Protein AF-E8KDT8-F1 (afdb_monomer_lite)

Foldseek 3Di:
DDDDPPDDDDDDDDDDDQACPPFDAQEAEEEEEQVSCPVVVVRLVCCVVPPVRHQAEYEYEYQAPVSDDCVVVVVVSCVVRVSYHYHYAHQPDDDPPHDNHQDALVVCCVSPVQCVNYAYEYEDAPVNVVRVVVSVVVRDDDDHDYDYDYDD

Sequence (152 aa):
MTLKVGDQVWFSNPMGEFSCQQVLADNYLLVGAGSGVTPIMSMARWLLANRPEVNLTVIHSVHSPEDVIFKSEWQELQAKYPKLNLVINASVVATEGFASDRISAEIIKNVVPNVSDYTVMTCGPEAYMTTLKKYRNRFRRKRRSILYRSFL

Organism: NCBI:txid887324

pLDDT: mean 82.5, std 15.83, range [36.47, 97.62]

Structure (mmCIF, N/CA/C/O backbone):
data_AF-E8KDT8-F1
#
_entry.id   AF-E8KDT8-F1
#
loop_
_atom_site.group_PDB
_atom_site.id
_atom_site.type_symbol
_atom_site.label_atom_id
_atom_site.label_alt_id
_atom_site.label_comp_id
_atom_site.label_asym_id
_atom_site.label_entity_id
_atom_site.label_seq_id
_atom_site.pdbx_PDB_ins_code
_atom_site.Cartn_x
_atom_site.Cartn_y
_atom_site.Cartn_z
_atom_site.occupancy
_atom_site.B_iso_or_equiv
_atom_site.auth_seq_id
_atom_site.auth_comp_id
_atom_site.auth_asym_id
_atom_site.auth_atom_id
_atom_site.pdbx_PDB_model_num
ATOM 1 N N . MET A 1 1 ? 3.406 -14.991 -27.828 1.00 61.91 1 MET A N 1
ATOM 2 C CA . MET A 1 1 ? 2.649 -14.000 -28.620 1.00 61.91 1 MET A CA 1
ATOM 3 C C . MET A 1 1 ? 2.658 -12.701 -27.830 1.00 61.91 1 MET A C 1
ATOM 5 O O . MET A 1 1 ? 2.293 -12.736 -26.664 1.00 61.91 1 MET A O 1
ATOM 9 N N . THR A 1 2 ? 3.192 -11.617 -28.388 1.00 86.38 2 THR A N 1
ATOM 10 C CA . THR A 1 2 ? 3.269 -10.304 -27.727 1.00 86.38 2 THR A CA 1
ATOM 11 C C . THR A 1 2 ? 2.156 -9.403 -28.255 1.00 86.38 2 THR A C 1
ATOM 13 O O . THR A 1 2 ? 1.926 -9.374 -29.461 1.00 86.38 2 THR A O 1
ATOM 16 N N . LEU A 1 3 ? 1.462 -8.703 -27.354 1.00 90.25 3 LEU A N 1
ATOM 17 C CA . LEU A 1 3 ? 0.411 -7.739 -27.698 1.00 90.25 3 LEU A CA 1
ATOM 18 C C . LEU A 1 3 ? 1.013 -6.471 -28.313 1.00 90.25 3 LEU A C 1
ATOM 20 O O . LEU A 1 3 ? 2.092 -6.032 -27.906 1.00 90.25 3 LEU A O 1
ATOM 24 N N . LYS A 1 4 ? 0.300 -5.871 -29.267 1.00 93.62 4 LYS A N 1
ATOM 25 C CA . LYS A 1 4 ? 0.660 -4.619 -29.939 1.00 93.62 4 LYS A CA 1
ATOM 26 C C . LYS A 1 4 ? -0.458 -3.587 -29.825 1.00 93.62 4 LYS A C 1
ATOM 28 O O . LYS A 1 4 ? -1.624 -3.909 -29.611 1.00 93.62 4 LYS A O 1
ATOM 33 N N . VAL A 1 5 ? -0.092 -2.316 -29.983 1.00 93.75 5 VAL A N 1
ATOM 34 C CA . VAL A 1 5 ? -1.066 -1.221 -30.077 1.00 93.75 5 VAL A CA 1
ATOM 35 C C . VAL A 1 5 ? -1.991 -1.481 -31.268 1.00 93.75 5 VAL A C 1
ATOM 37 O O . VAL A 1 5 ? -1.511 -1.703 -32.377 1.00 93.75 5 VAL A O 1
ATOM 40 N N . GLY A 1 6 ? -3.302 -1.448 -31.028 1.00 94.44 6 GLY A N 1
ATOM 41 C CA . GLY A 1 6 ? -4.332 -1.763 -32.024 1.00 94.44 6 GLY A CA 1
ATOM 42 C C . GLY A 1 6 ? -4.916 -3.173 -31.904 1.00 94.44 6 GLY A C 1
ATOM 43 O O . GLY A 1 6 ? -5.975 -3.425 -32.475 1.00 94.44 6 GLY A O 1
ATOM 44 N N . ASP A 1 7 ? -4.292 -4.063 -31.125 1.00 95.38 7 ASP A N 1
ATOM 45 C CA . ASP A 1 7 ? -4.859 -5.381 -30.849 1.00 95.38 7 ASP A CA 1
ATOM 46 C C . ASP A 1 7 ? -6.128 -5.252 -29.996 1.00 95.38 7 ASP A C 1
ATOM 48 O O . ASP A 1 7 ? -6.183 -4.500 -29.018 1.00 95.38 7 ASP A O 1
ATOM 52 N N . GLN A 1 8 ? -7.152 -6.028 -30.348 1.00 93.94 8 GLN A N 1
ATOM 53 C CA . GLN A 1 8 ? -8.355 -6.165 -29.537 1.00 93.94 8 GLN A CA 1
ATOM 54 C C . GLN A 1 8 ? -8.191 -7.331 -28.566 1.00 93.94 8 GLN A C 1
ATOM 56 O O . GLN A 1 8 ? -7.819 -8.439 -28.953 1.00 93.94 8 GLN A O 1
ATOM 61 N N . VAL A 1 9 ? -8.505 -7.083 -27.299 1.00 91.38 9 VAL A N 1
ATOM 62 C CA . VAL A 1 9 ? -8.484 -8.087 -26.236 1.00 91.38 9 VAL A CA 1
ATOM 63 C C . VAL A 1 9 ? -9.846 -8.140 -25.561 1.00 91.38 9 VAL A C 1
ATOM 65 O O . VAL A 1 9 ? -10.472 -7.113 -25.302 1.00 91.38 9 VAL A O 1
ATOM 68 N N . TRP A 1 10 ? -10.309 -9.353 -25.280 1.00 90.44 10 TRP A N 1
ATOM 69 C CA . TRP A 1 10 ? -11.558 -9.582 -24.568 1.00 90.44 10 TRP A CA 1
ATOM 70 C C . TRP A 1 10 ? -11.277 -9.679 -23.074 1.00 90.44 10 TRP A C 1
ATOM 72 O O . TRP A 1 10 ? -10.456 -10.489 -22.644 1.00 90.44 10 TRP A O 1
ATOM 82 N N . PHE A 1 11 ? -11.973 -8.868 -22.284 1.00 87.38 11 PHE A N 1
ATOM 83 C CA . PHE A 1 11 ? -11.930 -8.939 -20.828 1.00 87.38 11 PHE A CA 1
ATOM 84 C C . PHE A 1 11 ? -13.204 -9.594 -20.304 1.00 87.38 11 PHE A C 1
ATOM 86 O O . PHE A 1 11 ? -14.299 -9.347 -20.810 1.00 87.38 11 PHE A O 1
ATOM 93 N N . SER A 1 12 ? -13.067 -10.416 -19.267 1.00 85.25 12 SER A N 1
ATOM 94 C CA . SER A 1 12 ? -14.215 -10.843 -18.475 1.00 85.25 12 SER A CA 1
ATOM 95 C C . SER A 1 12 ? -14.748 -9.677 -17.641 1.00 85.25 12 SER A C 1
ATOM 97 O O . SER A 1 12 ? -14.070 -8.666 -17.440 1.00 85.25 12 SER A O 1
ATOM 99 N N . ASN A 1 13 ? -15.934 -9.857 -17.061 1.00 83.50 13 ASN A N 1
ATOM 100 C CA . ASN A 1 13 ? -16.404 -8.980 -15.992 1.00 83.50 13 ASN A CA 1
ATOM 101 C C . ASN A 1 13 ? -15.378 -8.918 -14.841 1.00 83.50 13 ASN A C 1
ATOM 103 O O . ASN A 1 13 ? -14.619 -9.877 -14.646 1.00 83.50 13 ASN A O 1
ATOM 107 N N . PRO A 1 14 ? -15.342 -7.814 -14.071 1.00 76.19 14 PRO A N 1
ATOM 108 C CA . PRO A 1 14 ? -14.510 -7.734 -12.879 1.00 76.19 14 PRO A CA 1
ATOM 109 C C . PRO A 1 14 ? -14.874 -8.869 -11.918 1.00 76.19 14 PRO A C 1
ATOM 111 O O . PRO A 1 14 ? -16.039 -9.074 -11.586 1.00 76.19 14 PRO A O 1
ATOM 114 N N . MET A 1 15 ? -13.861 -9.615 -11.483 1.00 72.94 15 MET A N 1
ATOM 115 C CA . MET A 1 15 ? -14.008 -10.752 -10.579 1.00 72.94 15 MET A CA 1
ATOM 116 C C . MET A 1 15 ? -13.153 -10.565 -9.324 1.00 72.94 15 MET A C 1
ATOM 118 O O . MET A 1 15 ? -12.007 -10.110 -9.398 1.00 72.94 15 MET A O 1
ATOM 122 N N . GLY A 1 16 ? -13.696 -10.999 -8.185 1.00 69.62 16 GLY A N 1
ATOM 123 C CA . GLY A 1 16 ? -13.007 -11.074 -6.898 1.00 69.62 16 GLY A CA 1
ATOM 124 C C . GLY A 1 16 ? -13.548 -10.107 -5.842 1.00 69.62 16 GLY A C 1
ATOM 125 O O . GLY A 1 16 ? -14.062 -9.042 -6.151 1.00 69.62 16 GLY A O 1
ATOM 126 N N . GLU A 1 17 ? -13.364 -10.479 -4.577 1.00 76.62 17 GLU A N 1
ATOM 127 C CA . GLU A 1 17 ? -13.879 -9.746 -3.406 1.00 76.62 17 GLU A CA 1
ATOM 128 C C . GLU A 1 17 ? -12.870 -8.733 -2.827 1.00 76.62 17 GLU A C 1
ATOM 130 O O . GLU A 1 17 ? -13.123 -8.083 -1.817 1.00 76.62 17 GLU A O 1
ATOM 135 N N . PHE A 1 18 ? -11.678 -8.604 -3.425 1.00 84.69 18 PHE A N 1
ATOM 136 C CA . PHE A 1 18 ? -10.596 -7.757 -2.907 1.00 84.69 18 PHE A CA 1
ATOM 137 C C . PHE A 1 18 ? -10.862 -6.270 -3.190 1.00 84.69 18 PHE A C 1
ATOM 139 O O . PHE A 1 18 ? -10.282 -5.686 -4.104 1.00 84.69 18 PHE A O 1
ATOM 146 N N . SER A 1 19 ? -11.757 -5.669 -2.402 1.00 87.56 19 SER A N 1
ATOM 147 C CA . SER A 1 19 ? -12.158 -4.265 -2.507 1.00 87.56 19 SER A CA 1
ATOM 148 C C . SER A 1 19 ? -12.320 -3.616 -1.135 1.00 87.56 19 SER A C 1
ATOM 150 O O . SER A 1 19 ? -12.819 -4.224 -0.190 1.00 87.56 19 SER A O 1
ATOM 152 N N . CYS A 1 20 ? -11.903 -2.354 -1.026 1.00 89.44 20 CYS A N 1
ATOM 153 C CA . CYS A 1 20 ? -12.088 -1.548 0.180 1.00 89.44 20 CYS A CA 1
ATOM 154 C C . CYS A 1 20 ? -13.519 -0.999 0.317 1.00 89.44 20 CYS A C 1
ATOM 156 O O . CYS A 1 20 ? -13.917 -0.632 1.416 1.00 89.44 20 CYS A O 1
ATOM 158 N N . GLN A 1 21 ? -14.307 -0.980 -0.765 1.00 87.69 21 GLN A N 1
ATOM 159 C CA . GLN A 1 21 ? -15.640 -0.360 -0.786 1.00 87.69 21 GLN A CA 1
ATOM 160 C C . GLN A 1 21 ? -16.634 -1.036 0.163 1.00 87.69 21 GLN A C 1
ATOM 162 O O . GLN A 1 21 ? -17.502 -0.377 0.724 1.00 87.69 21 GLN A O 1
ATOM 167 N N . GLN A 1 22 ? -16.504 -2.352 0.342 1.00 83.62 22 GLN A N 1
ATOM 168 C CA . GLN A 1 22 ? -17.397 -3.143 1.192 1.00 83.62 22 GLN A CA 1
ATOM 169 C C . GLN A 1 22 ? -16.860 -3.316 2.620 1.00 83.62 22 GLN A C 1
ATOM 171 O O . GLN A 1 22 ? -17.504 -3.945 3.457 1.00 83.62 22 GLN A O 1
ATOM 176 N N . VAL A 1 23 ? -15.674 -2.778 2.917 1.00 84.81 23 VAL A N 1
ATOM 177 C CA . VAL A 1 23 ? -15.048 -2.898 4.232 1.00 84.81 23 VAL A CA 1
ATOM 178 C C . VAL A 1 23 ? -15.102 -1.552 4.920 1.00 84.81 23 VAL A C 1
ATOM 180 O O . VAL A 1 23 ? -14.402 -0.640 4.506 1.00 84.81 23 VAL A O 1
ATOM 183 N N . LEU A 1 24 ? -15.888 -1.433 5.989 1.00 86.62 24 LEU A N 1
ATOM 184 C CA . LEU A 1 24 ? -15.964 -0.217 6.800 1.00 86.62 24 LEU A CA 1
ATOM 185 C C . LEU A 1 24 ? -14.953 -0.283 7.949 1.00 86.62 24 LEU A C 1
ATOM 187 O O . LEU A 1 24 ? -15.038 -1.158 8.814 1.00 86.62 24 LEU A O 1
ATOM 191 N N . ALA A 1 25 ? -13.990 0.636 7.952 1.00 90.12 25 ALA A N 1
ATOM 192 C CA . ALA A 1 25 ? -13.009 0.787 9.018 1.00 90.12 25 ALA A CA 1
ATOM 193 C C . ALA A 1 25 ? -12.504 2.231 9.107 1.00 90.12 25 ALA A C 1
ATOM 195 O O . ALA A 1 25 ? -12.563 2.978 8.134 1.00 90.12 25 ALA A O 1
ATOM 196 N N . ASP A 1 26 ? -11.963 2.588 10.270 1.00 92.94 26 ASP A N 1
ATOM 197 C CA . ASP A 1 26 ? -11.377 3.914 10.499 1.00 92.94 26 ASP A CA 1
ATOM 198 C C . ASP A 1 26 ? -9.889 3.959 10.125 1.00 92.94 26 ASP A C 1
ATOM 200 O O . ASP A 1 26 ? -9.370 5.014 9.777 1.00 92.94 26 ASP A O 1
ATOM 204 N N . ASN A 1 27 ? -9.200 2.811 10.171 1.00 93.75 27 ASN A N 1
ATOM 205 C CA . ASN A 1 27 ? -7.780 2.693 9.848 1.00 93.75 27 ASN A CA 1
ATOM 206 C C . ASN A 1 27 ? -7.561 1.580 8.817 1.00 93.75 27 ASN A C 1
ATOM 208 O O . ASN A 1 27 ? -7.930 0.425 9.059 1.00 93.75 27 ASN A O 1
ATOM 212 N N . TYR A 1 28 ? -6.912 1.907 7.702 1.00 94.81 28 TYR A N 1
ATOM 213 C CA . TYR A 1 28 ? -6.535 0.954 6.659 1.00 94.81 28 TYR A CA 1
ATOM 214 C C . TYR A 1 28 ? -5.021 0.839 6.559 1.00 94.81 28 TYR A C 1
ATOM 216 O O . TYR A 1 28 ? -4.304 1.839 6.534 1.00 94.81 28 TYR A O 1
ATOM 224 N N . LEU A 1 29 ? -4.550 -0.400 6.463 1.00 94.62 29 LEU A N 1
ATOM 225 C CA . LEU A 1 29 ? -3.175 -0.730 6.123 1.00 94.62 29 LEU A CA 1
ATOM 226 C C . LEU A 1 29 ? -3.176 -1.485 4.794 1.00 94.62 29 LEU A C 1
ATOM 228 O O . LEU A 1 29 ? -3.525 -2.666 4.736 1.00 94.62 29 LEU A O 1
ATOM 232 N N . LEU A 1 30 ? -2.795 -0.796 3.723 1.00 95.00 30 LEU A N 1
ATOM 233 C CA . LEU A 1 30 ? -2.679 -1.369 2.388 1.00 95.00 30 LEU A CA 1
ATOM 234 C C . LEU A 1 30 ? -1.228 -1.771 2.122 1.00 95.00 30 LEU A C 1
ATOM 236 O O . LEU A 1 30 ? -0.325 -0.956 2.278 1.00 95.00 30 LEU A O 1
ATOM 240 N N . VAL A 1 31 ? -0.985 -3.022 1.733 1.00 93.56 31 VAL A N 1
ATOM 241 C CA . VAL A 1 31 ? 0.380 -3.567 1.655 1.00 93.56 31 VAL A CA 1
ATOM 242 C C . VAL A 1 31 ? 0.603 -4.280 0.324 1.00 93.56 31 VAL A C 1
ATOM 244 O O . VAL A 1 31 ? 0.019 -5.339 0.078 1.00 93.56 31 VAL A O 1
ATOM 247 N N . GLY A 1 32 ? 1.423 -3.698 -0.549 1.00 93.00 32 GLY A N 1
ATOM 248 C CA . GLY A 1 32 ? 1.604 -4.136 -1.935 1.00 93.00 32 GLY A CA 1
ATOM 249 C C . GLY A 1 32 ? 3.055 -4.429 -2.290 1.00 93.00 32 GLY A C 1
ATOM 250 O O . GLY A 1 32 ? 3.920 -3.593 -2.044 1.00 93.00 32 GLY A O 1
ATOM 251 N N . ALA A 1 33 ? 3.326 -5.562 -2.939 1.00 90.81 33 ALA A N 1
ATOM 252 C CA . ALA A 1 33 ? 4.659 -5.881 -3.459 1.00 90.81 33 ALA A CA 1
ATOM 253 C C . ALA A 1 33 ? 4.667 -6.071 -4.979 1.00 90.81 33 ALA A C 1
ATOM 255 O O . ALA A 1 33 ? 3.820 -6.790 -5.515 1.00 90.81 33 ALA A O 1
ATOM 256 N N . GLY A 1 34 ? 5.644 -5.461 -5.660 1.00 88.88 34 GLY A N 1
ATOM 257 C CA . GLY A 1 34 ? 5.748 -5.497 -7.123 1.00 88.88 34 GLY A CA 1
ATOM 258 C C . GLY A 1 34 ? 4.447 -5.040 -7.795 1.00 88.88 34 GLY A C 1
ATOM 259 O O . GLY A 1 34 ? 3.828 -4.070 -7.357 1.00 88.88 34 GLY A O 1
ATOM 260 N N . SER A 1 35 ? 3.971 -5.786 -8.798 1.00 89.81 35 SER A N 1
ATOM 261 C CA . SER A 1 35 ? 2.693 -5.522 -9.488 1.00 89.81 35 SER A CA 1
ATOM 262 C C . SER A 1 35 ? 1.452 -5.626 -8.588 1.00 89.81 35 SER A C 1
ATOM 264 O O . SER A 1 35 ? 0.393 -5.102 -8.932 1.00 89.81 35 SER A O 1
ATOM 266 N N . GLY A 1 36 ? 1.572 -6.217 -7.392 1.00 90.50 36 GLY A N 1
ATOM 267 C CA . GLY A 1 36 ? 0.526 -6.180 -6.367 1.00 90.50 36 GLY A CA 1
ATOM 268 C C . GLY A 1 36 ? 0.171 -4.782 -5.889 1.00 90.50 36 GLY A C 1
ATOM 269 O O . GLY A 1 36 ? -0.874 -4.610 -5.271 1.00 90.50 36 GLY A O 1
ATOM 270 N N . VAL A 1 37 ? 0.963 -3.767 -6.234 1.00 94.31 37 VAL A N 1
ATOM 271 C CA . VAL A 1 37 ? 0.604 -2.368 -6.015 1.00 94.31 37 VAL A CA 1
ATOM 272 C C . VAL A 1 37 ? -0.581 -1.899 -6.859 1.00 94.31 37 VAL A C 1
ATOM 274 O O . VAL A 1 37 ? -1.269 -0.980 -6.441 1.00 94.31 37 VAL A O 1
ATOM 277 N N . THR A 1 38 ? -0.897 -2.517 -7.999 1.00 94.19 38 THR A N 1
ATOM 278 C CA . THR A 1 38 ? -2.009 -2.067 -8.857 1.00 94.19 38 THR A CA 1
ATOM 279 C C . THR A 1 38 ? -3.361 -2.033 -8.130 1.00 94.19 38 THR A C 1
ATOM 281 O O . THR A 1 38 ? -3.994 -0.972 -8.111 1.00 94.19 38 THR A O 1
ATOM 284 N N . PRO A 1 39 ? -3.822 -3.114 -7.468 1.00 93.25 39 PRO A N 1
ATOM 285 C CA . PRO A 1 39 ? -5.042 -3.033 -6.670 1.00 93.25 39 PRO A CA 1
ATOM 286 C C . PRO A 1 39 ? -4.880 -2.147 -5.422 1.00 93.25 39 PRO A C 1
ATOM 288 O O . PRO A 1 39 ? -5.852 -1.525 -4.999 1.00 93.25 39 PRO A O 1
ATOM 291 N N . ILE A 1 40 ? -3.671 -2.028 -4.855 1.00 96.00 40 ILE A N 1
ATOM 292 C CA . ILE A 1 40 ? -3.402 -1.117 -3.727 1.00 96.00 40 ILE A CA 1
ATOM 293 C C . ILE A 1 40 ? -3.607 0.343 -4.132 1.00 96.00 40 ILE A C 1
ATOM 295 O O . ILE A 1 40 ? -4.315 1.068 -3.442 1.00 96.00 40 ILE A O 1
ATOM 299 N N . MET A 1 41 ? -3.052 0.756 -5.269 1.00 97.12 41 MET A N 1
ATOM 300 C CA . MET A 1 41 ? -3.208 2.098 -5.814 1.00 97.12 41 MET A CA 1
ATOM 301 C C . MET A 1 41 ? -4.681 2.392 -6.118 1.00 97.12 41 MET A C 1
ATOM 303 O O . MET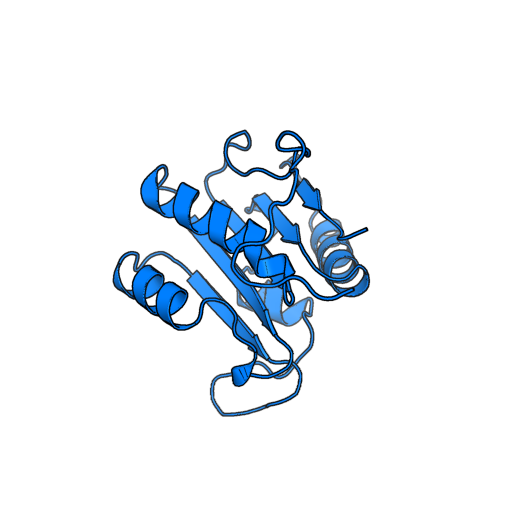 A 1 41 ? -5.193 3.445 -5.745 1.00 97.12 41 MET A O 1
ATOM 307 N N . SER A 1 42 ? -5.405 1.433 -6.710 1.00 95.62 42 SER A N 1
ATOM 308 C CA . SER A 1 42 ? -6.849 1.570 -6.944 1.00 95.62 42 SER A CA 1
ATOM 309 C C . SER A 1 42 ? -7.628 1.847 -5.652 1.00 95.62 42 SER A C 1
ATOM 311 O O . SER A 1 42 ? -8.476 2.738 -5.627 1.00 95.62 42 SER A O 1
ATOM 313 N N . MET A 1 43 ? -7.348 1.107 -4.575 1.00 95.94 43 MET A N 1
ATOM 314 C CA . MET A 1 43 ? -8.008 1.315 -3.281 1.00 95.94 43 MET A CA 1
ATOM 315 C C . MET A 1 43 ? -7.563 2.611 -2.602 1.00 95.94 43 MET A C 1
ATOM 317 O O . MET A 1 43 ? -8.403 3.303 -2.035 1.00 95.94 43 MET A O 1
ATOM 321 N N . ALA A 1 44 ? -6.280 2.972 -2.687 1.00 97.44 44 ALA A N 1
ATOM 322 C CA . ALA A 1 44 ? -5.757 4.212 -2.120 1.00 97.44 44 ALA A CA 1
ATOM 323 C C . ALA A 1 44 ? -6.438 5.437 -2.743 1.00 97.44 44 ALA A C 1
ATOM 325 O O . ALA A 1 44 ? -6.973 6.266 -2.012 1.00 97.44 44 ALA A O 1
ATOM 326 N N . ARG A 1 45 ? -6.518 5.506 -4.081 1.00 96.94 45 ARG A N 1
ATOM 327 C CA . ARG A 1 45 ? -7.262 6.560 -4.794 1.00 96.94 45 ARG A CA 1
ATOM 328 C C . ARG A 1 45 ? -8.702 6.654 -4.305 1.00 96.94 45 ARG A C 1
ATOM 330 O O . ARG A 1 45 ? -9.183 7.743 -4.002 1.00 96.94 45 ARG A O 1
ATOM 337 N N . TRP A 1 46 ? -9.387 5.512 -4.225 1.00 96.88 46 TRP A N 1
ATOM 338 C CA . TRP A 1 46 ? -10.793 5.483 -3.841 1.00 96.88 46 TRP A CA 1
ATOM 339 C C . TRP A 1 46 ? -11.000 5.945 -2.395 1.00 96.88 46 TRP A C 1
ATOM 341 O O . TRP A 1 46 ? -11.849 6.803 -2.163 1.00 96.88 46 TRP A O 1
ATOM 351 N N . LEU A 1 47 ? -10.208 5.441 -1.443 1.00 97.25 47 LEU A N 1
ATOM 352 C CA . LEU A 1 47 ? -10.291 5.832 -0.033 1.00 97.25 47 LEU A CA 1
ATOM 353 C C . LEU A 1 47 ? -9.968 7.317 0.160 1.00 97.25 47 LEU A C 1
ATOM 355 O O . LEU A 1 47 ? -10.729 8.016 0.816 1.00 97.25 47 LEU A O 1
ATOM 359 N N . LEU A 1 48 ? -8.902 7.826 -0.461 1.00 96.94 48 LEU A N 1
ATOM 360 C CA . LEU A 1 48 ? -8.516 9.237 -0.342 1.00 96.94 48 LEU A CA 1
ATOM 361 C C . LEU A 1 48 ? -9.562 10.188 -0.937 1.00 96.94 48 LEU A C 1
ATOM 363 O O . LEU A 1 48 ? -9.767 11.284 -0.419 1.00 96.94 48 LEU A O 1
ATOM 367 N N . ALA A 1 49 ? -10.231 9.783 -2.018 1.00 96.12 49 ALA A N 1
ATOM 368 C CA . ALA A 1 49 ? -11.256 10.600 -2.659 1.00 96.12 49 ALA A CA 1
ATOM 369 C C . ALA A 1 49 ? -12.623 10.529 -1.955 1.00 96.12 49 ALA A C 1
ATOM 371 O O . ALA A 1 49 ? -13.315 11.539 -1.888 1.00 96.12 49 ALA A O 1
ATOM 372 N N . ASN A 1 50 ? -13.021 9.356 -1.449 1.00 96.12 50 ASN A N 1
ATOM 373 C CA . ASN A 1 50 ? -14.395 9.106 -0.986 1.00 96.12 50 ASN A CA 1
ATOM 374 C C . ASN A 1 50 ? -14.525 8.966 0.535 1.00 96.12 50 ASN A C 1
ATOM 376 O O . ASN A 1 50 ? -15.637 9.002 1.058 1.00 96.12 50 ASN A O 1
ATOM 380 N N . ARG A 1 51 ? -13.414 8.752 1.243 1.00 95.31 51 ARG A N 1
ATOM 381 C CA . ARG A 1 51 ? -13.360 8.505 2.691 1.00 95.31 51 ARG A CA 1
ATOM 382 C C . ARG A 1 51 ? -12.204 9.292 3.339 1.00 95.31 51 ARG A C 1
ATOM 384 O O . ARG A 1 51 ? -11.374 8.689 4.016 1.00 95.31 51 ARG A O 1
ATOM 391 N N . PRO A 1 52 ? -12.082 10.617 3.122 1.00 91.38 52 PRO A N 1
ATOM 392 C CA . PRO A 1 52 ? -10.929 11.410 3.573 1.00 91.38 52 PRO A CA 1
ATOM 393 C C . PRO A 1 52 ? -10.744 11.461 5.104 1.00 91.38 52 PRO A C 1
ATOM 395 O O . PRO A 1 52 ? -9.708 11.918 5.591 1.00 91.38 52 PRO A O 1
ATOM 398 N N . GLU A 1 53 ? -11.742 11.030 5.874 1.00 93.56 53 GLU A N 1
ATOM 399 C CA . GLU A 1 53 ? -11.698 10.917 7.328 1.00 93.56 53 GLU A CA 1
ATOM 400 C C . GLU A 1 53 ? -10.898 9.708 7.834 1.00 93.56 53 GLU A C 1
ATOM 402 O O . GLU A 1 53 ? -10.471 9.718 8.989 1.00 93.56 53 GLU A O 1
ATOM 407 N N . VAL A 1 54 ? -10.688 8.681 7.003 1.00 94.56 54 VAL A N 1
ATOM 408 C CA . VAL A 1 54 ? -10.009 7.449 7.428 1.00 94.56 54 VAL A CA 1
ATOM 409 C C . VAL A 1 54 ? -8.498 7.644 7.480 1.00 94.56 54 VAL A C 1
ATOM 411 O O . VAL A 1 54 ? -7.903 8.352 6.666 1.00 94.56 54 VAL A O 1
ATOM 414 N N . ASN A 1 55 ? -7.845 6.953 8.408 1.00 95.44 55 ASN A N 1
ATOM 415 C CA . ASN A 1 55 ? -6.393 6.901 8.456 1.00 95.44 55 ASN A CA 1
ATOM 416 C C . ASN A 1 55 ? -5.904 5.859 7.452 1.00 95.44 55 ASN A C 1
ATOM 418 O O . ASN A 1 55 ? -6.153 4.660 7.609 1.00 95.44 55 ASN A O 1
ATOM 422 N N . LEU A 1 56 ? -5.200 6.312 6.417 1.00 96.94 56 LEU A N 1
ATOM 423 C CA . LEU A 1 56 ? -4.667 5.443 5.378 1.00 96.94 56 LEU A CA 1
ATOM 424 C C . LEU A 1 56 ? -3.148 5.329 5.495 1.00 96.94 56 LEU A C 1
ATOM 426 O O . LEU A 1 56 ? -2.418 6.302 5.315 1.00 96.94 56 LEU A O 1
ATOM 430 N N . THR A 1 57 ? -2.684 4.109 5.751 1.00 96.81 57 THR A N 1
ATOM 431 C CA . THR A 1 57 ? -1.272 3.737 5.673 1.00 96.81 57 THR A CA 1
ATOM 432 C C . THR A 1 57 ? -1.053 2.794 4.497 1.00 96.81 57 THR A C 1
ATOM 434 O O . THR A 1 57 ? -1.782 1.814 4.335 1.00 96.81 57 THR A O 1
ATOM 437 N N . VAL A 1 58 ? -0.037 3.075 3.687 1.00 96.56 58 VAL A N 1
ATOM 438 C CA . VAL A 1 58 ? 0.354 2.261 2.535 1.00 96.56 58 VAL A CA 1
ATOM 439 C C . VAL A 1 58 ? 1.806 1.832 2.695 1.00 96.56 58 VAL A C 1
ATOM 441 O O . VAL A 1 58 ? 2.678 2.666 2.908 1.00 96.56 58 VAL A O 1
ATOM 444 N N . ILE A 1 59 ? 2.070 0.535 2.548 1.00 94.00 59 ILE A N 1
ATOM 445 C CA . ILE A 1 59 ? 3.423 -0.010 2.423 1.00 94.00 59 ILE A CA 1
ATOM 446 C C . ILE A 1 59 ? 3.569 -0.587 1.015 1.00 94.00 59 ILE A C 1
ATOM 448 O O . ILE A 1 59 ? 2.871 -1.541 0.661 1.00 94.00 59 ILE A O 1
ATOM 452 N N . HIS A 1 60 ? 4.470 -0.022 0.215 1.00 93.94 60 HIS A N 1
ATOM 453 C CA . HIS A 1 60 ? 4.791 -0.518 -1.117 1.00 93.94 60 HIS A CA 1
ATOM 454 C C . HIS A 1 60 ? 6.224 -1.051 -1.169 1.00 93.94 60 HIS A C 1
ATOM 456 O O . HIS A 1 60 ? 7.189 -0.305 -1.033 1.00 93.94 60 HIS A O 1
ATOM 462 N N . SER A 1 61 ? 6.356 -2.356 -1.385 1.00 91.44 61 SER A N 1
ATOM 463 C CA . SER A 1 61 ? 7.645 -3.030 -1.479 1.00 91.44 61 SER A CA 1
ATOM 464 C C . SER A 1 61 ? 8.044 -3.286 -2.929 1.00 91.44 61 SER A C 1
ATOM 466 O O . SER A 1 61 ? 7.282 -3.871 -3.704 1.00 91.44 61 SER A O 1
ATOM 468 N N . VAL A 1 62 ? 9.268 -2.903 -3.271 1.00 90.06 62 VAL A N 1
ATOM 469 C CA . VAL A 1 62 ? 9.856 -3.027 -4.610 1.00 90.06 62 VAL A CA 1
ATOM 470 C C . VAL A 1 62 ? 11.231 -3.684 -4.543 1.00 90.06 62 VAL A C 1
ATOM 472 O O . VAL A 1 62 ? 11.802 -3.846 -3.461 1.00 90.06 62 VAL A O 1
ATOM 475 N N . HIS A 1 63 ? 11.756 -4.117 -5.691 1.00 85.06 63 HIS A N 1
ATOM 476 C CA . HIS A 1 63 ? 13.077 -4.729 -5.729 1.00 85.06 63 HIS A CA 1
ATOM 477 C C . HIS A 1 63 ? 14.177 -3.664 -5.602 1.00 85.06 63 HIS A C 1
ATOM 479 O O . HIS A 1 63 ? 14.942 -3.721 -4.633 1.00 85.06 63 HIS A O 1
ATOM 485 N N . SER A 1 64 ? 14.162 -2.643 -6.460 1.00 84.94 64 SER A N 1
ATOM 486 C CA . SER A 1 64 ? 14.976 -1.426 -6.357 1.00 84.94 64 SER A CA 1
ATOM 487 C C . SER A 1 64 ? 14.115 -0.144 -6.411 1.00 84.94 64 SER A C 1
ATOM 489 O O . SER A 1 64 ? 12.928 -0.202 -6.742 1.00 84.94 64 SER A O 1
ATOM 491 N N . PRO A 1 65 ? 14.668 1.041 -6.081 1.00 84.44 65 PRO A N 1
ATOM 492 C CA . PRO A 1 65 ? 13.941 2.309 -6.186 1.00 84.44 65 PRO A CA 1
ATOM 493 C C . PRO A 1 65 ? 13.509 2.692 -7.612 1.00 84.44 65 PRO A C 1
ATOM 495 O O . PRO A 1 65 ? 12.581 3.494 -7.761 1.00 84.44 65 PRO A O 1
ATOM 498 N N . GLU A 1 66 ? 14.164 2.166 -8.655 1.00 87.75 66 GLU A N 1
ATOM 499 C CA . GLU A 1 66 ? 13.705 2.367 -10.037 1.00 87.75 66 GLU A CA 1
ATOM 500 C C . GLU A 1 66 ? 12.467 1.529 -10.389 1.00 87.75 66 GLU A C 1
ATOM 502 O O . GLU A 1 66 ? 11.705 1.920 -11.269 1.00 87.75 66 GLU A O 1
ATOM 507 N N . ASP A 1 67 ? 12.183 0.465 -9.632 1.00 89.12 67 ASP A N 1
ATOM 508 C CA . ASP A 1 67 ? 11.025 -0.413 -9.844 1.00 89.12 67 ASP A CA 1
ATOM 509 C C . ASP A 1 67 ? 9.714 0.125 -9.241 1.00 89.12 67 ASP A C 1
ATOM 511 O O . ASP A 1 67 ? 8.699 -0.579 -9.206 1.00 89.12 67 ASP A O 1
ATOM 515 N N . VAL A 1 68 ? 9.707 1.356 -8.72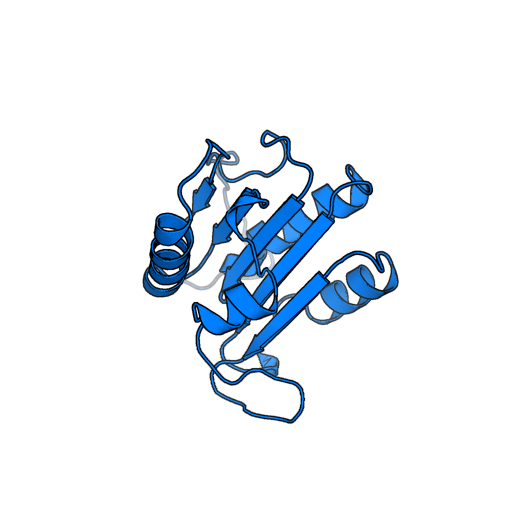0 1.00 91.94 68 VAL A N 1
ATOM 516 C CA . VAL A 1 68 ? 8.505 1.958 -8.127 1.00 91.94 68 VAL A CA 1
ATOM 517 C C . VAL A 1 68 ? 7.469 2.250 -9.209 1.00 91.94 68 VAL A C 1
ATOM 519 O O . VAL A 1 68 ? 7.491 3.282 -9.883 1.00 91.94 68 VAL A O 1
ATOM 522 N N . ILE A 1 69 ? 6.497 1.350 -9.325 1.00 94.25 69 ILE A N 1
ATOM 523 C CA . ILE A 1 69 ? 5.314 1.543 -10.160 1.00 94.25 69 ILE A CA 1
ATOM 524 C C . ILE A 1 69 ? 4.461 2.662 -9.536 1.00 94.25 69 ILE A C 1
ATOM 526 O O . ILE A 1 69 ? 4.243 2.698 -8.324 1.00 94.25 69 ILE A O 1
ATOM 530 N N . PHE A 1 70 ? 3.966 3.572 -10.380 1.00 95.75 70 PHE A N 1
ATOM 531 C CA . PHE A 1 70 ? 3.209 4.772 -9.988 1.00 95.75 70 PHE A CA 1
ATOM 532 C C . PHE A 1 70 ? 3.995 5.799 -9.150 1.00 95.75 70 PHE A C 1
ATOM 534 O O . PHE A 1 70 ? 3.403 6.539 -8.369 1.00 95.75 70 PHE A O 1
ATOM 541 N N . LYS A 1 71 ? 5.323 5.884 -9.309 1.00 94.62 71 LYS A N 1
ATOM 542 C CA . LYS A 1 71 ? 6.180 6.803 -8.535 1.00 94.62 71 LYS A CA 1
ATOM 543 C C . LYS A 1 71 ? 5.677 8.253 -8.493 1.00 94.62 71 LYS A C 1
ATOM 545 O O . LYS A 1 71 ? 5.494 8.787 -7.403 1.00 94.62 71 LYS A O 1
ATOM 550 N N . SER A 1 72 ? 5.440 8.874 -9.649 1.00 96.12 72 SER A N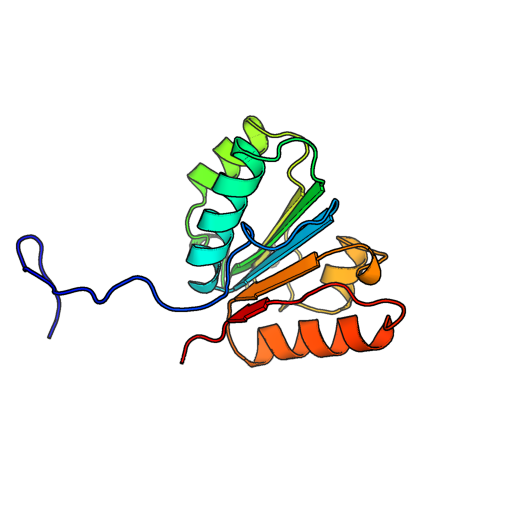 1
ATOM 551 C CA . SER A 1 72 ? 4.978 10.271 -9.730 1.00 96.12 72 SER A CA 1
ATOM 552 C C . SER A 1 72 ? 3.615 10.463 -9.072 1.00 96.12 72 SER A C 1
ATOM 554 O O . SER A 1 72 ? 3.394 11.414 -8.333 1.00 96.12 72 SER A O 1
ATOM 556 N N . GLU A 1 73 ? 2.718 9.505 -9.258 1.00 97.25 73 GLU A N 1
ATOM 557 C CA . GLU A 1 73 ? 1.378 9.579 -8.694 1.00 97.25 73 GLU A CA 1
ATOM 558 C C . GLU A 1 73 ? 1.371 9.418 -7.171 1.00 97.25 73 GLU A C 1
ATOM 560 O O . GLU A 1 73 ? 0.615 10.092 -6.478 1.00 97.25 73 GLU A O 1
ATOM 565 N N . TRP A 1 74 ? 2.244 8.575 -6.615 1.00 96.75 74 TRP A N 1
ATOM 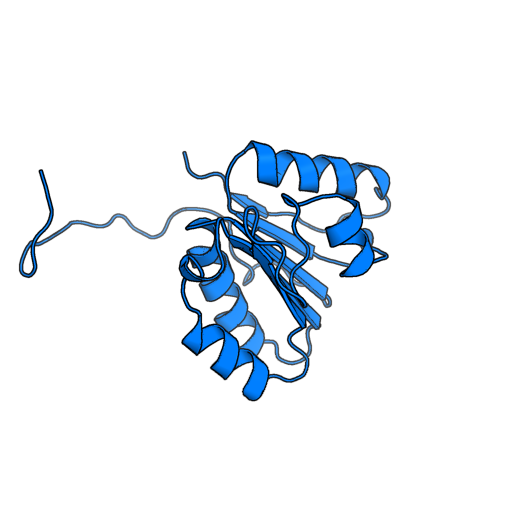566 C CA . TRP A 1 74 ? 2.427 8.517 -5.167 1.00 96.75 74 TRP A CA 1
ATOM 567 C C . TRP A 1 74 ? 2.869 9.866 -4.590 1.00 96.75 74 TRP A C 1
ATOM 569 O O . TRP A 1 74 ? 2.361 10.271 -3.544 1.00 96.75 74 TRP A O 1
ATOM 579 N N . GLN A 1 75 ? 3.760 10.579 -5.287 1.00 95.38 75 GLN A N 1
ATOM 580 C CA . GLN A 1 75 ? 4.201 11.918 -4.885 1.00 95.38 75 GLN A CA 1
ATOM 581 C C . GLN A 1 75 ? 3.043 12.924 -4.931 1.00 95.38 75 GLN A C 1
ATOM 583 O O . GLN A 1 75 ? 2.847 13.682 -3.981 1.00 95.38 75 GLN A O 1
ATOM 588 N N . GLU A 1 76 ? 2.232 12.891 -5.989 1.00 97.62 76 GLU A N 1
ATOM 589 C CA . GLU A 1 76 ? 1.034 13.729 -6.119 1.00 97.62 76 GLU A CA 1
ATOM 590 C C . GLU A 1 76 ? 0.011 13.446 -5.010 1.00 97.62 76 GLU A C 1
ATOM 592 O O . GLU A 1 76 ? -0.526 14.375 -4.402 1.00 97.62 76 GLU A O 1
ATOM 597 N N . LEU A 1 77 ? -0.238 12.169 -4.699 1.00 97.00 77 LEU A N 1
ATOM 598 C CA . LEU A 1 77 ? -1.150 11.775 -3.629 1.00 97.00 77 LEU A CA 1
ATOM 599 C C . LEU A 1 77 ? -0.641 12.213 -2.254 1.00 97.00 77 LEU A C 1
ATOM 601 O O . LEU A 1 77 ? -1.435 12.725 -1.471 1.00 97.00 77 LEU A O 1
ATOM 605 N N . GLN A 1 78 ? 0.653 12.068 -1.953 1.00 95.44 78 GLN A N 1
ATOM 606 C CA . GLN A 1 78 ? 1.213 12.560 -0.689 1.00 95.44 78 GLN A CA 1
ATOM 607 C C . GLN A 1 78 ? 1.116 14.085 -0.567 1.00 95.44 78 GLN A C 1
ATOM 609 O O . GLN A 1 78 ? 0.760 14.586 0.498 1.00 95.44 78 GLN A O 1
ATOM 614 N N . ALA A 1 79 ? 1.377 14.822 -1.651 1.00 96.44 79 ALA A N 1
ATOM 615 C CA . ALA A 1 79 ? 1.248 16.278 -1.662 1.00 96.44 79 ALA A CA 1
ATOM 616 C C . ALA A 1 79 ? -0.208 16.727 -1.452 1.00 96.44 79 ALA A C 1
ATOM 618 O O . ALA A 1 79 ? -0.472 17.678 -0.717 1.00 96.44 79 ALA A O 1
ATOM 619 N N . LYS A 1 80 ? -1.163 16.026 -2.075 1.00 97.06 80 LYS A N 1
ATOM 620 C CA . LYS A 1 80 ? -2.595 16.337 -1.981 1.00 97.06 80 LYS A CA 1
ATOM 621 C C . LYS A 1 80 ? -3.228 15.888 -0.661 1.00 97.06 80 LYS A C 1
ATOM 623 O O . LYS A 1 80 ? -4.158 16.536 -0.183 1.00 97.06 80 LYS A O 1
ATOM 628 N N . TYR A 1 81 ? -2.750 14.792 -0.078 1.00 96.69 81 TYR A N 1
ATOM 629 C CA . TYR A 1 81 ? -3.320 14.173 1.117 1.00 96.69 81 TYR A CA 1
ATOM 630 C C . TYR A 1 81 ? -2.251 13.994 2.206 1.00 96.69 81 TYR A C 1
ATOM 632 O O . TYR A 1 81 ? -1.730 12.894 2.376 1.00 96.69 81 TYR A O 1
ATOM 640 N N . PRO A 1 82 ? -1.973 15.026 3.025 1.00 92.56 82 PRO A N 1
ATOM 641 C CA . PRO A 1 82 ? -0.909 14.975 4.037 1.00 92.56 82 PRO A CA 1
ATOM 642 C C . PRO A 1 82 ? -1.083 13.896 5.119 1.00 92.56 82 PRO A C 1
ATOM 644 O O . PRO A 1 82 ? -0.129 13.553 5.809 1.00 92.56 82 PRO A O 1
ATOM 647 N N . LYS A 1 83 ? -2.302 13.360 5.290 1.00 93.25 83 LYS A N 1
ATOM 648 C CA . LYS A 1 83 ? -2.598 12.244 6.208 1.00 93.25 83 LYS A CA 1
ATOM 649 C C . LYS A 1 83 ? -2.244 10.867 5.635 1.00 93.25 83 LYS A C 1
ATOM 651 O O . LYS A 1 83 ? -2.298 9.884 6.371 1.00 93.25 83 LYS A O 1
ATOM 656 N N . LEU A 1 84 ? -1.925 10.773 4.342 1.00 96.62 84 LEU A N 1
ATOM 657 C CA . LEU A 1 84 ? -1.464 9.534 3.730 1.00 96.62 84 LEU A CA 1
ATOM 658 C C . LEU A 1 84 ? -0.083 9.181 4.287 1.00 96.62 84 LEU A C 1
ATOM 660 O O . LEU A 1 84 ? 0.916 9.818 3.956 1.00 96.62 84 LEU A O 1
ATOM 664 N N . ASN A 1 85 ? -0.021 8.119 5.084 1.00 95.94 85 ASN A N 1
ATOM 665 C CA . ASN A 1 85 ? 1.243 7.561 5.540 1.00 95.94 85 ASN A CA 1
ATOM 666 C C . ASN A 1 85 ? 1.752 6.545 4.508 1.00 95.94 85 ASN A C 1
ATOM 668 O O . ASN A 1 85 ? 1.351 5.381 4.527 1.00 95.94 85 ASN A O 1
ATOM 672 N N . LEU A 1 86 ? 2.587 6.994 3.570 1.00 94.81 86 LEU A N 1
ATOM 673 C CA . LEU A 1 86 ? 3.172 6.146 2.533 1.00 94.81 86 LEU A CA 1
ATOM 674 C C . LEU A 1 86 ? 4.605 5.753 2.898 1.00 94.81 86 LEU A C 1
ATOM 676 O O . LEU A 1 86 ? 5.461 6.607 3.112 1.00 94.81 86 LEU A O 1
ATOM 680 N N . VAL A 1 87 ? 4.869 4.450 2.877 1.00 92.38 87 VAL A N 1
ATOM 681 C CA . VAL A 1 87 ? 6.190 3.862 3.091 1.00 92.38 87 VAL A CA 1
ATOM 682 C C . VAL A 1 87 ? 6.551 3.027 1.874 1.00 92.38 87 VAL A C 1
ATOM 684 O O . VAL A 1 87 ? 5.873 2.050 1.558 1.00 92.38 87 VAL A O 1
ATOM 687 N N . ILE A 1 88 ? 7.630 3.401 1.193 1.00 90.06 88 ILE A N 1
ATOM 688 C CA . ILE A 1 88 ? 8.178 2.638 0.070 1.00 90.06 88 ILE A CA 1
ATOM 689 C C . ILE A 1 88 ? 9.477 1.986 0.537 1.00 90.06 88 ILE A C 1
ATOM 691 O O . ILE A 1 88 ? 10.385 2.681 0.985 1.00 90.06 88 ILE A O 1
ATOM 695 N N . ASN A 1 89 ? 9.575 0.660 0.439 1.00 86.12 89 ASN A N 1
ATOM 696 C CA . ASN A 1 89 ? 10.793 -0.076 0.784 1.00 86.12 89 ASN A CA 1
ATOM 697 C C . ASN A 1 89 ? 11.348 -0.827 -0.431 1.00 86.12 89 ASN A C 1
ATOM 699 O O . ASN A 1 89 ? 10.601 -1.472 -1.167 1.00 86.12 89 ASN A O 1
ATOM 703 N N . ALA A 1 90 ? 12.666 -0.761 -0.617 1.00 82.62 90 ALA A N 1
ATOM 704 C CA . ALA A 1 90 ? 13.383 -1.435 -1.694 1.00 82.62 90 ALA A CA 1
ATOM 705 C C . ALA A 1 90 ? 14.256 -2.560 -1.123 1.00 82.62 90 ALA A C 1
ATOM 707 O O . ALA A 1 90 ? 14.918 -2.382 -0.104 1.00 82.62 90 ALA A O 1
ATOM 708 N N . SER A 1 91 ? 14.256 -3.729 -1.768 1.00 71.62 91 SER A N 1
ATOM 709 C CA . SER A 1 91 ? 14.926 -4.922 -1.232 1.00 71.62 91 SER A CA 1
ATOM 710 C C . SER A 1 91 ? 16.435 -5.018 -1.491 1.00 71.62 91 SER A C 1
ATOM 712 O O . SER A 1 91 ? 17.080 -5.817 -0.822 1.00 71.62 91 SER A O 1
ATOM 714 N N . VAL A 1 92 ? 16.995 -4.269 -2.454 1.00 63.19 92 VAL A N 1
ATOM 715 C CA . VAL A 1 92 ? 18.408 -4.439 -2.883 1.00 63.19 92 VAL A CA 1
ATOM 716 C C . VAL A 1 92 ? 19.264 -3.178 -2.743 1.00 63.19 92 VAL A C 1
ATOM 718 O O . VAL A 1 92 ? 20.483 -3.263 -2.833 1.00 63.19 92 VAL A O 1
ATOM 721 N N . VAL A 1 93 ? 18.674 -2.012 -2.462 1.00 55.03 93 VAL A N 1
ATOM 722 C CA . VAL A 1 93 ? 19.440 -0.766 -2.300 1.00 55.03 93 VAL A CA 1
ATOM 723 C C . VAL A 1 93 ? 19.194 -0.172 -0.916 1.00 55.03 93 VAL A C 1
ATOM 725 O O . VAL A 1 93 ? 18.110 0.328 -0.628 1.00 55.03 93 VAL A O 1
ATOM 728 N N . ALA A 1 94 ? 20.225 -0.227 -0.071 1.00 49.94 94 ALA A N 1
ATOM 729 C CA . ALA A 1 94 ? 20.332 0.546 1.160 1.00 49.94 94 ALA A CA 1
ATOM 730 C C . ALA A 1 94 ? 20.950 1.914 0.834 1.00 49.94 94 ALA A C 1
ATOM 732 O O . ALA A 1 94 ? 22.147 2.122 1.010 1.00 49.94 94 ALA A O 1
ATOM 733 N N . THR A 1 95 ? 20.161 2.839 0.294 1.00 46.66 95 THR A N 1
ATOM 734 C CA . THR A 1 95 ? 20.532 4.263 0.289 1.00 46.66 95 THR A CA 1
ATOM 735 C C . THR A 1 95 ? 19.880 4.954 1.483 1.00 46.66 95 THR A C 1
ATOM 737 O O . THR A 1 95 ? 18.815 4.528 1.936 1.00 46.66 95 THR A O 1
ATOM 740 N N . GLU A 1 96 ? 20.515 6.008 2.010 1.00 40.97 96 GLU A N 1
ATOM 741 C CA . GLU A 1 96 ? 19.974 6.814 3.115 1.00 40.97 96 GLU A CA 1
ATOM 742 C C . GLU A 1 96 ? 18.492 7.154 2.874 1.00 40.97 96 GLU A C 1
ATOM 744 O O . GLU A 1 96 ? 18.133 7.738 1.852 1.00 40.97 96 GLU A O 1
ATOM 749 N N . GLY A 1 97 ? 17.625 6.740 3.805 1.00 45.19 97 GLY A N 1
ATOM 750 C CA . GLY A 1 97 ? 16.172 6.929 3.721 1.00 45.19 97 GLY A CA 1
ATOM 751 C C . GLY A 1 97 ? 15.351 5.696 3.312 1.00 45.19 97 GLY A C 1
ATOM 752 O O . GLY A 1 97 ? 14.125 5.760 3.390 1.00 45.19 97 GLY A O 1
ATOM 753 N N . PHE A 1 98 ? 15.974 4.567 2.947 1.00 41.00 98 PHE A N 1
ATOM 754 C CA . PHE A 1 98 ? 15.269 3.317 2.626 1.00 41.00 98 PHE A CA 1
ATOM 755 C C . PHE A 1 98 ? 15.590 2.202 3.629 1.00 41.00 98 PHE A C 1
ATOM 757 O O . PHE A 1 98 ? 16.748 1.871 3.865 1.00 41.00 98 PHE A O 1
ATOM 764 N N . ALA A 1 99 ? 14.553 1.578 4.200 1.00 46.41 99 ALA A N 1
ATOM 765 C CA . ALA A 1 99 ? 14.708 0.333 4.949 1.00 46.41 99 ALA A CA 1
ATOM 766 C C . ALA A 1 99 ? 15.066 -0.798 3.972 1.00 46.41 99 ALA A C 1
ATOM 768 O O . ALA A 1 99 ? 14.226 -1.238 3.182 1.00 46.41 99 ALA A O 1
ATOM 769 N N . SER A 1 100 ? 16.317 -1.241 4.015 1.00 49.88 100 SER A N 1
ATOM 770 C CA . SER A 1 100 ? 16.885 -2.273 3.151 1.00 49.88 100 SER A CA 1
ATOM 771 C C . SER A 1 100 ? 16.569 -3.674 3.659 1.00 49.88 100 SER A C 1
ATOM 773 O O . SER A 1 100 ? 17.462 -4.404 4.066 1.00 49.88 100 SER A O 1
ATOM 775 N N . ASP A 1 101 ? 15.289 -4.037 3.651 1.00 54.94 101 ASP A N 1
ATOM 776 C CA . ASP A 1 101 ? 14.850 -5.388 3.977 1.00 54.94 101 ASP A CA 1
ATOM 777 C C . ASP A 1 101 ? 13.577 -5.763 3.208 1.00 54.94 101 ASP A C 1
ATOM 779 O O . ASP A 1 101 ? 12.689 -4.941 2.935 1.00 54.94 101 ASP A O 1
ATOM 783 N N . ARG A 1 102 ? 13.456 -7.057 2.876 1.00 67.12 102 ARG A N 1
ATOM 784 C CA . ARG A 1 102 ? 12.156 -7.648 2.503 1.00 67.12 102 ARG A CA 1
ATOM 785 C C . ARG A 1 102 ? 11.169 -7.339 3.631 1.00 67.12 102 ARG A C 1
ATOM 787 O O . ARG A 1 102 ? 11.586 -7.254 4.782 1.00 67.12 102 ARG A O 1
ATOM 794 N N . ILE A 1 103 ? 9.870 -7.213 3.326 1.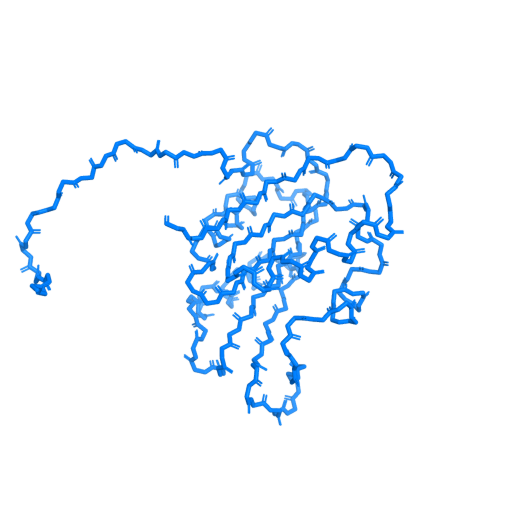00 76.94 103 ILE A N 1
ATOM 795 C CA . ILE A 1 103 ? 8.866 -6.927 4.368 1.00 76.94 103 ILE A CA 1
ATOM 796 C C . ILE A 1 103 ? 9.106 -7.817 5.592 1.00 76.94 103 ILE A C 1
ATOM 798 O O . ILE A 1 103 ? 9.162 -9.046 5.494 1.00 76.94 103 ILE A O 1
ATOM 802 N N . SER A 1 104 ? 9.285 -7.175 6.737 1.00 78.12 104 SER A N 1
ATOM 803 C CA . SER A 1 104 ? 9.568 -7.829 8.000 1.00 78.12 104 SER A CA 1
ATOM 804 C C . SER A 1 104 ? 8.545 -7.385 9.037 1.00 78.12 104 SER A C 1
ATOM 806 O O . SER A 1 104 ? 7.877 -6.355 8.901 1.00 78.12 104 SER A O 1
ATOM 808 N N . ALA A 1 105 ? 8.415 -8.177 10.099 1.00 78.44 105 ALA A N 1
ATOM 809 C CA . ALA A 1 105 ? 7.608 -7.806 11.255 1.00 78.44 105 ALA A CA 1
ATOM 810 C C . ALA A 1 105 ? 8.051 -6.465 11.866 1.00 78.44 105 ALA A C 1
ATOM 812 O O . ALA A 1 105 ? 7.223 -5.748 12.420 1.00 78.44 105 ALA A O 1
ATOM 813 N N . GLU A 1 106 ? 9.337 -6.132 11.763 1.00 81.31 106 GLU A N 1
ATOM 814 C CA . GLU A 1 106 ? 9.922 -4.907 12.306 1.00 81.31 106 GLU A CA 1
ATOM 815 C C . GLU A 1 106 ? 9.512 -3.685 11.494 1.00 81.31 106 GLU A C 1
ATOM 817 O O . GLU A 1 106 ? 9.024 -2.723 12.079 1.00 81.31 106 GLU A O 1
ATOM 822 N N . ILE A 1 107 ? 9.588 -3.756 10.158 1.00 81.69 107 ILE A N 1
ATOM 823 C CA . ILE A 1 107 ? 9.084 -2.688 9.281 1.00 81.69 107 ILE A CA 1
ATOM 824 C C . ILE A 1 107 ? 7.607 -2.431 9.583 1.00 81.69 107 ILE A C 1
ATOM 826 O O . ILE A 1 107 ? 7.214 -1.296 9.835 1.00 81.69 107 ILE A O 1
ATOM 830 N N . ILE A 1 108 ? 6.789 -3.487 9.629 1.00 84.44 108 ILE A N 1
ATOM 831 C CA . ILE A 1 108 ? 5.355 -3.340 9.907 1.00 84.44 108 ILE A CA 1
ATOM 832 C C . ILE A 1 108 ? 5.134 -2.721 11.292 1.00 84.44 108 ILE A C 1
ATOM 834 O O . ILE A 1 108 ? 4.306 -1.829 11.417 1.00 84.44 108 ILE A O 1
ATOM 838 N N . LYS A 1 109 ? 5.885 -3.150 12.314 1.00 85.19 109 LYS A N 1
ATOM 839 C CA . LYS A 1 109 ? 5.784 -2.613 13.678 1.00 85.19 109 LYS A CA 1
ATOM 840 C C . LYS A 1 109 ? 6.185 -1.138 13.757 1.00 85.19 109 LYS A C 1
ATOM 842 O O . LYS A 1 109 ? 5.564 -0.392 14.503 1.00 85.19 109 LYS A O 1
ATOM 847 N N . ASN A 1 110 ? 7.212 -0.724 13.021 1.00 85.81 110 ASN A N 1
ATOM 848 C CA . ASN A 1 110 ? 7.680 0.661 13.027 1.00 85.81 110 ASN A CA 1
ATOM 849 C C . ASN A 1 110 ? 6.655 1.600 12.385 1.00 85.81 110 ASN A C 1
ATOM 851 O O . ASN A 1 110 ? 6.452 2.709 12.864 1.00 85.81 110 ASN A O 1
ATOM 855 N N . VAL A 1 111 ? 5.984 1.137 11.328 1.00 87.00 111 VAL A N 1
ATOM 856 C CA . VAL A 1 111 ? 4.957 1.915 10.625 1.00 87.00 111 VAL A CA 1
ATOM 857 C C . VAL A 1 111 ? 3.618 1.867 11.365 1.00 87.00 111 VAL A C 1
ATOM 859 O O . VAL A 1 111 ? 2.923 2.872 11.478 1.00 87.00 111 VAL A O 1
ATOM 862 N N . VAL A 1 112 ? 3.256 0.692 11.881 1.00 85.88 112 VAL A N 1
ATOM 863 C CA . VAL A 1 112 ? 2.000 0.424 12.580 1.00 85.88 112 VAL A CA 1
ATOM 864 C C . VAL A 1 112 ? 2.286 -0.390 13.852 1.00 85.88 112 VAL A C 1
ATOM 866 O O . VAL A 1 112 ? 2.208 -1.624 13.835 1.00 85.88 112 VAL A O 1
ATOM 869 N N . PRO A 1 113 ? 2.576 0.276 14.989 1.00 80.94 113 PRO A N 1
ATOM 870 C CA . PRO A 1 113 ? 2.915 -0.403 16.243 1.00 80.94 113 PRO A CA 1
ATOM 871 C C . PRO A 1 113 ? 1.818 -1.338 16.759 1.00 80.94 113 PRO A C 1
ATOM 873 O O . PRO A 1 113 ? 2.124 -2.353 17.388 1.00 80.94 113 PRO A O 1
ATOM 876 N N . ASN A 1 114 ? 0.549 -1.016 16.470 1.00 84.12 114 ASN A N 1
ATOM 877 C CA . ASN A 1 114 ? -0.604 -1.831 16.834 1.00 84.12 114 ASN A CA 1
ATOM 878 C C . ASN A 1 114 ? -1.455 -2.221 15.615 1.00 84.12 114 ASN A C 1
ATOM 880 O O . ASN A 1 114 ? -2.483 -1.618 15.310 1.00 84.12 114 ASN A O 1
ATOM 884 N N . VAL A 1 115 ? -1.031 -3.270 14.908 1.00 83.12 115 VAL A N 1
ATOM 885 C CA . VAL A 1 115 ? -1.697 -3.735 13.678 1.00 83.12 115 VAL A CA 1
ATOM 886 C C . VAL A 1 115 ? -3.150 -4.187 13.882 1.00 83.12 115 VAL A C 1
ATOM 888 O O . VAL A 1 115 ? -3.915 -4.206 12.922 1.00 83.12 115 VAL A O 1
ATOM 891 N N . SER A 1 116 ? -3.571 -4.535 15.107 1.00 82.75 116 SER A N 1
ATOM 892 C CA . SER A 1 116 ? -4.966 -4.928 15.375 1.00 82.75 116 SER A CA 1
ATOM 893 C C . SER A 1 116 ? -5.967 -3.792 15.168 1.00 82.75 116 SER A C 1
ATOM 895 O O . SER A 1 116 ? -7.155 -4.047 14.967 1.00 82.75 116 SER A O 1
ATOM 897 N N . ASP A 1 117 ? -5.496 -2.545 15.193 1.00 86.12 117 ASP A N 1
ATOM 898 C CA . ASP A 1 117 ? -6.343 -1.370 15.012 1.00 86.12 117 ASP A CA 1
ATOM 899 C C . ASP A 1 117 ? -6.645 -1.096 13.535 1.00 86.12 117 ASP A C 1
ATOM 901 O O . ASP A 1 117 ? -7.472 -0.235 13.237 1.00 86.12 117 ASP A O 1
ATOM 905 N N . TYR A 1 118 ? -6.031 -1.853 12.622 1.00 89.06 118 TYR A N 1
ATOM 906 C CA . TYR A 1 118 ? -6.093 -1.640 11.184 1.00 89.06 118 TYR A CA 1
ATOM 907 C C . TYR A 1 118 ? -6.834 -2.771 10.477 1.00 89.06 118 TYR A C 1
ATOM 909 O O . TYR A 1 118 ? -6.644 -3.958 10.750 1.00 89.06 118 TYR A O 1
ATOM 917 N N . THR A 1 119 ? -7.633 -2.393 9.488 1.00 90.50 119 THR A N 1
ATOM 918 C CA . THR A 1 119 ? -8.033 -3.300 8.417 1.00 90.50 119 THR A CA 1
ATOM 919 C C . THR A 1 119 ? -6.854 -3.450 7.469 1.00 90.50 119 THR A C 1
ATOM 921 O O . THR A 1 119 ? -6.464 -2.502 6.789 1.00 90.50 119 THR A O 1
ATOM 924 N N . VAL A 1 120 ? -6.275 -4.647 7.429 1.00 90.38 120 VAL A N 1
ATOM 925 C CA . VAL A 1 120 ? -5.127 -4.945 6.569 1.00 90.38 120 VAL A CA 1
ATOM 926 C C . VAL A 1 120 ? -5.622 -5.500 5.238 1.00 90.38 120 VAL A C 1
ATOM 928 O O . VAL A 1 120 ? -6.414 -6.438 5.225 1.00 90.38 120 VAL A O 1
ATOM 931 N N . MET A 1 121 ? -5.134 -4.967 4.122 1.00 91.25 121 MET A N 1
ATOM 932 C CA . MET A 1 121 ? -5.401 -5.492 2.782 1.00 91.25 121 MET A CA 1
ATOM 933 C C . MET A 1 121 ? -4.084 -5.617 2.032 1.00 91.25 121 MET A C 1
ATOM 935 O O . MET A 1 121 ? -3.324 -4.656 1.944 1.00 91.25 121 MET A O 1
ATOM 939 N N . THR A 1 122 ? -3.783 -6.802 1.503 1.00 91.06 122 THR A N 1
ATOM 940 C CA . THR A 1 122 ? -2.478 -7.047 0.882 1.00 91.06 122 THR A CA 1
ATOM 941 C C . THR A 1 122 ? -2.556 -7.837 -0.413 1.00 91.06 122 THR A C 1
ATOM 943 O O . THR A 1 122 ? -3.390 -8.736 -0.559 1.00 91.06 122 THR A O 1
ATOM 946 N N . CYS A 1 123 ? -1.660 -7.486 -1.335 1.00 89.88 123 CYS A N 1
ATOM 947 C CA . CYS A 1 123 ? -1.476 -8.156 -2.610 1.00 89.88 123 CYS A CA 1
ATOM 948 C C . CYS A 1 123 ? 0.017 -8.207 -2.974 1.00 89.88 123 CYS A C 1
ATOM 950 O O . CYS A 1 123 ? 0.728 -7.205 -2.901 1.00 89.88 123 CYS A O 1
ATOM 952 N N . GLY A 1 124 ? 0.510 -9.384 -3.347 1.00 88.56 124 GLY A N 1
ATOM 953 C CA . GLY A 1 124 ? 1.921 -9.606 -3.657 1.00 88.56 124 GLY A CA 1
ATOM 954 C C . GLY A 1 124 ? 2.280 -11.094 -3.652 1.00 88.56 124 GLY A C 1
ATOM 955 O O . GLY A 1 124 ? 1.381 -11.932 -3.566 1.00 88.56 124 GLY A O 1
ATOM 956 N N . PRO A 1 125 ? 3.579 -11.441 -3.720 1.00 85.00 125 PRO A N 1
ATOM 957 C CA . PRO A 1 125 ? 4.037 -12.829 -3.688 1.00 85.00 125 PRO A CA 1
ATOM 958 C C . PRO A 1 125 ? 3.588 -13.578 -2.424 1.00 85.00 125 PRO A C 1
ATOM 960 O O . PRO A 1 125 ? 3.443 -12.994 -1.351 1.00 85.00 125 PRO A O 1
ATOM 963 N N . GLU A 1 126 ? 3.433 -14.898 -2.502 1.00 81.00 126 GLU A N 1
ATOM 964 C CA . GLU A 1 126 ? 2.922 -15.696 -1.377 1.00 81.00 126 GLU A CA 1
ATOM 965 C C . GLU A 1 126 ? 3.771 -15.568 -0.100 1.00 81.00 126 GLU A C 1
ATOM 967 O O . GLU A 1 126 ? 3.235 -15.389 1.001 1.00 81.00 126 GLU A O 1
ATOM 972 N N . ALA A 1 127 ? 5.100 -15.581 -0.242 1.00 78.69 127 ALA A N 1
ATOM 973 C CA . ALA A 1 127 ? 6.026 -15.388 0.873 1.00 78.69 127 ALA A CA 1
ATOM 974 C C . ALA A 1 127 ? 5.795 -14.041 1.586 1.00 78.69 127 ALA A C 1
ATOM 976 O O . ALA A 1 127 ? 5.809 -13.972 2.814 1.00 78.69 127 ALA A O 1
ATOM 977 N N . TYR A 1 128 ? 5.500 -12.988 0.817 1.00 80.62 128 TYR A N 1
ATOM 978 C CA . TYR A 1 128 ? 5.217 -11.644 1.317 1.00 80.62 128 TYR A CA 1
ATOM 979 C C . TYR A 1 128 ? 3.938 -11.615 2.165 1.00 80.62 128 TYR A C 1
ATOM 981 O O . TYR A 1 128 ? 3.936 -11.169 3.315 1.00 80.62 128 TYR A O 1
ATOM 989 N N . MET A 1 129 ? 2.852 -12.182 1.635 1.00 81.88 129 MET A N 1
ATOM 990 C CA . MET A 1 129 ? 1.578 -12.259 2.354 1.00 81.88 129 MET A CA 1
ATOM 991 C C . MET A 1 129 ? 1.662 -13.152 3.596 1.00 81.88 129 MET A C 1
ATOM 993 O O . MET A 1 129 ? 1.012 -12.879 4.607 1.00 81.88 129 MET A O 1
ATOM 997 N N . THR A 1 130 ? 2.458 -14.221 3.542 1.00 81.50 130 THR A N 1
ATOM 998 C CA . THR A 1 130 ? 2.654 -15.138 4.671 1.00 81.50 130 THR A CA 1
ATOM 999 C C . THR A 1 130 ? 3.315 -14.438 5.855 1.00 81.50 130 THR A C 1
ATOM 1001 O O . THR A 1 130 ? 2.878 -14.633 6.992 1.00 81.50 130 THR A O 1
ATOM 1004 N N . THR A 1 131 ? 4.299 -13.568 5.614 1.00 80.94 131 THR A N 1
ATOM 1005 C CA . THR A 1 131 ? 4.917 -12.746 6.666 1.00 80.94 131 THR A CA 1
ATOM 1006 C C . THR A 1 131 ? 3.887 -11.856 7.366 1.00 80.94 131 THR A C 1
ATOM 1008 O O . THR A 1 131 ? 3.798 -11.867 8.596 1.00 80.94 131 THR A O 1
ATOM 1011 N N . LEU A 1 132 ? 3.033 -11.167 6.601 1.00 79.12 132 LEU A N 1
ATOM 1012 C CA . LEU A 1 132 ? 1.954 -10.327 7.145 1.00 79.12 132 LEU A CA 1
ATOM 1013 C C . LEU A 1 132 ? 0.934 -11.139 7.956 1.00 79.12 132 LEU A C 1
ATOM 1015 O O . LEU A 1 132 ? 0.533 -10.735 9.050 1.00 79.12 132 LEU A O 1
ATOM 1019 N N . LYS A 1 133 ? 0.539 -12.315 7.452 1.00 79.12 133 LYS A N 1
ATOM 1020 C CA . LYS A 1 133 ? -0.374 -13.236 8.152 1.00 79.12 133 LYS A CA 1
ATOM 1021 C C . LYS A 1 133 ? 0.204 -13.689 9.497 1.00 79.12 133 LYS A C 1
ATOM 1023 O O . LYS A 1 133 ? -0.510 -13.660 10.502 1.00 79.12 133 LYS A O 1
ATOM 1028 N N . LYS A 1 134 ? 1.486 -14.079 9.529 1.00 78.00 134 LYS A N 1
ATOM 1029 C CA . LYS A 1 134 ? 2.188 -14.499 10.755 1.00 78.00 134 LYS A CA 1
ATOM 1030 C C . LYS A 1 134 ? 2.260 -13.365 11.775 1.00 78.00 134 LYS A C 1
ATOM 1032 O O . LYS A 1 134 ? 1.906 -13.581 12.932 1.00 78.00 134 LYS A O 1
ATOM 1037 N N . TYR A 1 135 ? 2.649 -12.165 11.341 1.00 77.00 135 TYR A N 1
ATOM 1038 C CA . TYR A 1 135 ? 2.747 -11.001 12.220 1.00 77.00 135 TYR A CA 1
ATOM 1039 C C . TYR A 1 135 ? 1.402 -10.670 12.877 1.00 77.00 135 TYR A C 1
ATOM 1041 O O . TYR A 1 135 ? 1.318 -10.576 14.099 1.00 77.00 135 TYR A O 1
ATOM 1049 N N . ARG A 1 136 ? 0.317 -10.613 12.095 1.00 71.69 136 ARG A N 1
ATOM 1050 C CA . ARG A 1 136 ? -1.033 -10.337 12.608 1.00 71.69 136 ARG A CA 1
ATOM 1051 C C . ARG A 1 136 ? -1.530 -11.384 13.604 1.00 71.69 136 ARG A C 1
ATOM 1053 O O . ARG A 1 136 ? -2.156 -11.027 14.597 1.00 71.69 136 ARG A O 1
ATOM 1060 N N . ASN A 1 137 ? -1.305 -12.677 13.348 1.00 69.88 137 ASN A N 1
ATOM 1061 C CA . ASN A 1 137 ? -1.809 -13.743 14.227 1.00 69.88 137 ASN A CA 1
ATOM 1062 C C . ASN A 1 137 ? -1.311 -13.607 15.676 1.00 69.88 137 ASN A C 1
ATOM 1064 O O . ASN A 1 137 ? -1.989 -14.066 16.593 1.00 69.88 137 ASN A O 1
ATOM 1068 N N . ARG A 1 138 ? -0.191 -12.908 15.888 1.00 66.25 138 ARG A N 1
ATOM 1069 C CA . ARG A 1 138 ? 0.343 -12.562 17.209 1.00 66.25 138 ARG A CA 1
ATOM 1070 C C . ARG A 1 138 ? -0.537 -11.580 18.005 1.00 66.25 138 ARG A C 1
ATOM 1072 O O . ARG A 1 138 ? -0.434 -11.548 19.224 1.00 66.25 138 ARG A O 1
ATOM 1079 N N . PHE A 1 139 ? -1.424 -10.827 17.348 1.00 62.16 139 PHE A N 1
ATOM 1080 C CA . PHE A 1 139 ? -2.228 -9.740 17.935 1.00 62.16 139 PHE A CA 1
ATOM 1081 C C . PHE A 1 139 ? -3.737 -10.035 17.963 1.00 62.16 139 PHE A C 1
ATOM 1083 O O . PHE A 1 139 ? -4.559 -9.123 18.014 1.00 62.16 139 PHE A O 1
ATOM 1090 N N . ARG A 1 140 ? -4.141 -11.311 17.900 1.00 54.50 140 ARG A N 1
ATOM 1091 C CA . ARG A 1 140 ? -5.542 -11.714 17.694 1.00 54.50 140 ARG A CA 1
ATOM 1092 C C . ARG A 1 140 ? -6.452 -11.414 18.905 1.00 54.5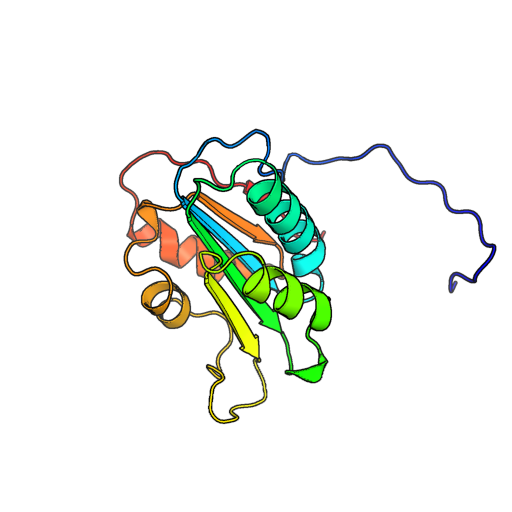0 140 ARG A C 1
ATOM 1094 O O . ARG A 1 140 ? -6.808 -12.314 19.661 1.00 54.50 140 ARG A O 1
ATOM 1101 N N . ARG A 1 141 ? -6.909 -10.165 19.044 1.00 49.91 141 ARG A N 1
ATOM 1102 C CA . ARG A 1 141 ? -8.083 -9.768 19.841 1.00 49.91 141 ARG A CA 1
ATOM 1103 C C . ARG A 1 141 ? -8.991 -8.867 18.986 1.00 49.91 141 ARG A C 1
ATOM 1105 O O . ARG A 1 141 ? -8.622 -7.753 18.658 1.00 49.91 141 ARG A O 1
ATOM 1112 N N . LYS A 1 142 ? -10.192 -9.378 18.679 1.00 43.09 142 LYS A N 1
ATOM 1113 C CA . LYS A 1 142 ? -11.316 -8.803 17.895 1.00 43.09 142 LYS A CA 1
ATOM 1114 C C . LYS A 1 142 ? -11.275 -8.944 16.360 1.00 43.09 142 LYS A C 1
ATOM 1116 O O . LYS A 1 142 ? -10.254 -8.817 15.698 1.00 43.09 142 LYS A O 1
ATOM 1121 N N . ARG A 1 143 ? -12.459 -9.277 15.825 1.00 46.84 143 ARG A N 1
ATOM 1122 C CA . ARG A 1 143 ? -12.801 -9.456 14.407 1.00 46.84 143 ARG A CA 1
ATOM 1123 C C . ARG A 1 143 ? -12.651 -8.121 13.663 1.00 46.84 143 ARG A C 1
ATOM 1125 O O . ARG A 1 143 ? -13.489 -7.246 13.844 1.00 46.84 143 ARG A O 1
ATOM 1132 N N . ARG A 1 144 ? -11.646 -7.992 12.797 1.00 51.59 144 ARG A N 1
ATOM 1133 C CA . ARG A 1 144 ? -11.643 -7.034 11.681 1.00 51.59 144 ARG A CA 1
ATOM 1134 C C . ARG A 1 144 ? -11.261 -7.783 10.404 1.00 51.59 144 ARG A C 1
ATOM 1136 O O . ARG A 1 144 ? -10.388 -8.653 10.428 1.00 51.59 144 ARG A O 1
ATOM 1143 N N . SER A 1 145 ? -12.040 -7.549 9.353 1.00 51.34 145 SER A N 1
ATOM 1144 C CA . SER A 1 145 ? -12.051 -8.285 8.086 1.00 51.34 145 SER A CA 1
ATOM 1145 C C . SER A 1 145 ? -10.738 -8.119 7.343 1.00 51.34 145 SER A C 1
ATOM 1147 O O . SER A 1 145 ? -10.210 -7.013 7.260 1.00 51.34 145 SER A O 1
ATOM 1149 N N . ILE A 1 146 ? -10.222 -9.212 6.787 1.00 53.28 146 ILE A N 1
ATOM 1150 C CA . ILE A 1 146 ? -9.024 -9.158 5.960 1.00 53.28 146 ILE A CA 1
ATOM 1151 C C . ILE A 1 146 ? -9.309 -9.824 4.637 1.00 53.28 146 ILE A C 1
ATOM 1153 O O . ILE A 1 146 ? -9.677 -10.996 4.575 1.00 53.28 146 ILE A O 1
ATOM 1157 N N . LEU A 1 147 ? -9.079 -9.044 3.595 1.00 57.38 147 LEU A N 1
ATOM 1158 C CA . LEU A 1 147 ? -9.077 -9.491 2.225 1.00 57.38 147 LEU A CA 1
ATOM 1159 C C . LEU A 1 147 ? -7.616 -9.690 1.827 1.00 57.38 147 LEU A C 1
ATOM 1161 O O . LEU A 1 147 ? -6.770 -8.817 2.018 1.00 57.38 147 LEU A O 1
ATOM 1165 N N . TYR A 1 148 ? -7.320 -10.886 1.337 1.00 60.66 148 TYR A N 1
ATOM 1166 C CA . TYR A 1 148 ? -6.030 -11.255 0.771 1.00 60.66 148 TYR A CA 1
ATOM 1167 C C . TYR A 1 148 ? -6.263 -11.568 -0.697 1.00 60.66 148 TYR A C 1
ATOM 1169 O O . TYR A 1 148 ? -7.213 -12.285 -1.014 1.00 60.66 148 TYR A O 1
ATOM 1177 N N . ARG A 1 149 ? -5.378 -11.106 -1.580 1.00 55.56 149 ARG A N 1
ATOM 1178 C CA . ARG A 1 149 ? -5.362 -11.584 -2.962 1.00 55.56 149 ARG A CA 1
ATOM 1179 C C . ARG A 1 149 ? -3.953 -11.993 -3.366 1.00 55.56 149 ARG A C 1
ATOM 1181 O O . ARG A 1 149 ? -3.060 -11.153 -3.443 1.00 55.56 149 ARG A O 1
ATOM 1188 N N . SER A 1 150 ? -3.789 -13.288 -3.634 1.00 48.72 150 SER A N 1
ATOM 1189 C CA . SER A 1 150 ? -2.629 -13.810 -4.358 1.00 48.72 150 SER A CA 1
ATOM 1190 C C . SER A 1 150 ? -2.811 -13.554 -5.849 1.00 48.72 150 SER A C 1
ATOM 1192 O O . SER A 1 150 ? -3.939 -13.640 -6.338 1.00 48.72 150 SER A O 1
ATOM 1194 N N . PHE A 1 151 ? -1.720 -13.298 -6.569 1.00 46.50 151 PHE A N 1
ATOM 1195 C CA . PHE A 1 151 ? -1.694 -13.622 -7.993 1.00 46.50 151 PHE A CA 1
ATOM 1196 C C . PHE A 1 151 ? -1.531 -15.137 -8.096 1.00 46.50 151 PHE A C 1
ATOM 1198 O O . PHE A 1 151 ? -0.526 -15.679 -7.634 1.00 46.50 151 PHE A O 1
ATOM 1205 N N . LEU A 1 152 ? -2.560 -15.799 -8.610 1.00 36.47 152 LEU A N 1
ATOM 1206 C CA . LEU A 1 152 ? -2.507 -17.115 -9.233 1.00 36.47 152 LEU A CA 1
ATOM 1207 C C . LEU A 1 152 ? -3.265 -16.984 -10.551 1.00 36.47 152 LEU A C 1
ATOM 1209 O O . LEU A 1 152 ? -4.333 -16.325 -10.520 1.00 36.47 152 LEU A O 1
#

InterPro domains:
  IPR001433 Oxidoreductase FAD/NAD(P)-binding [PF00175] (30-132)
  IPR001709 Flavoprotein pyridine nucleotide cytochrome reductase [PR00371] (29-48)
  IPR001709 Flavoprotein pyridine nucleotide cytochrome reductase [PR00371] (66-77)
  IPR001709 Flavoprotein pyridine nucleotide cytochrome reductase [PR00371] (119-127)
  IPR039261 Ferredoxin-NADP reductase (FNR), nucleotide-binding domain [G3DSA:3.40.50.80] (22-152)
  IPR039261 Ferredoxin-NADP reductase (FNR), nucleotide-binding domain [SSF52343] (9-143)
  IPR050415 Multicomponent Reductase Electron Transfer [PTHR47354] (2-135)

Radius of gyration: 16.04 Å; chains: 1; bounding box: 38×34×52 Å

Secondary structure (DSSP, 8-state):
----TT-----PPP--S--STT---SEEEEEEEGGGHHHHHHHHHHHHHH-TTSEEEEEEEESSGGG-TTHHHHHHHHHH-TT-EEEEEESS---TTS--SSS-HHHHHHH-S-GGGSEEEEES-HHHHHHHHHHHHTT--S----EEE---